Protein AF-A0A840G344-F1 (afdb_monomer_lite)

Sequence (129 aa):
MESEAFTPEQFKNRPAVAQVDVDLRKWLRGISVEKRLAFIRALWPLNYTYSMSLARSSQLPNNHVEALLVEWLHAAQNSAGNGLVALAPLLGEARFWKVVDASDLTEEMRSFFYLYRKSYRRYNSATGA

Structure (mmCIF, N/CA/C/O backbone):
data_AF-A0A840G344-F1
#
_entry.id   AF-A0A840G344-F1
#
loop_
_atom_site.group_PDB
_atom_site.id
_atom_site.type_symbol
_atom_site.label_atom_id
_atom_site.label_alt_id
_atom_site.label_comp_id
_atom_site.label_asym_id
_atom_site.label_entity_id
_atom_site.label_seq_id
_atom_site.pdbx_PDB_ins_code
_atom_site.Cartn_x
_atom_site.Cartn_y
_atom_site.Cartn_z
_atom_site.occupancy
_atom_site.B_iso_or_equiv
_atom_site.auth_seq_id
_atom_site.auth_comp_id
_atom_site.auth_asym_id
_atom_site.auth_atom_id
_atom_site.pdbx_PDB_model_num
ATOM 1 N N . MET A 1 1 ? -27.999 4.170 8.108 1.00 37.12 1 MET A N 1
ATOM 2 C CA . MET A 1 1 ? -26.723 4.842 7.792 1.00 37.12 1 MET A CA 1
ATOM 3 C C . MET A 1 1 ? -25.714 4.389 8.829 1.00 37.12 1 MET A C 1
ATOM 5 O O . MET A 1 1 ? -25.805 4.832 9.963 1.00 37.12 1 MET A O 1
ATOM 9 N N . GLU A 1 2 ? -24.835 3.446 8.496 1.00 44.12 2 GLU A N 1
ATOM 10 C CA . GLU A 1 2 ? -23.678 3.164 9.353 1.00 44.12 2 GLU A CA 1
ATOM 11 C C . GLU A 1 2 ? -22.736 4.363 9.229 1.00 44.12 2 GLU A C 1
ATOM 13 O O . GLU A 1 2 ? -22.229 4.620 8.139 1.00 44.12 2 GLU A O 1
ATOM 18 N N . SER A 1 3 ? -22.548 5.145 10.294 1.00 54.31 3 SER A N 1
ATOM 19 C CA . SER A 1 3 ? -21.482 6.146 10.288 1.00 54.31 3 SER A CA 1
ATOM 20 C C . SER A 1 3 ? -20.150 5.402 10.273 1.00 54.31 3 SER A C 1
ATOM 22 O O . SER A 1 3 ? -19.899 4.580 11.159 1.00 54.31 3 SER A O 1
ATOM 24 N N . GLU A 1 4 ? -19.304 5.657 9.281 1.00 66.62 4 GLU A N 1
ATOM 25 C CA . GLU A 1 4 ? -17.955 5.096 9.264 1.00 66.62 4 GLU A CA 1
ATOM 26 C C . GLU A 1 4 ? -17.194 5.571 10.509 1.00 66.62 4 GLU A C 1
ATOM 28 O O . GLU A 1 4 ? -17.131 6.765 10.795 1.00 66.62 4 GLU A O 1
ATOM 33 N N . ALA A 1 5 ? -16.648 4.627 11.284 1.00 82.06 5 ALA A N 1
ATOM 34 C CA . ALA A 1 5 ? -15.949 4.930 12.536 1.00 82.06 5 ALA A CA 1
ATOM 35 C C . ALA A 1 5 ? -14.662 5.746 12.314 1.00 82.06 5 ALA A C 1
ATOM 37 O O . ALA A 1 5 ? -14.211 6.450 13.215 1.00 82.06 5 ALA A O 1
ATOM 38 N N . PHE A 1 6 ? -14.089 5.655 11.112 1.00 89.81 6 PHE A N 1
ATOM 39 C CA . PHE A 1 6 ? -12.880 6.350 10.695 1.00 89.81 6 PHE A CA 1
ATOM 40 C C . PHE A 1 6 ? -13.038 6.874 9.268 1.00 89.81 6 PHE A C 1
ATOM 42 O O . PHE A 1 6 ? -13.643 6.204 8.435 1.00 89.81 6 PHE A O 1
ATOM 49 N N . THR A 1 7 ? -12.437 8.029 8.976 1.00 91.69 7 THR A N 1
ATOM 50 C CA . THR A 1 7 ? -12.379 8.624 7.626 1.00 91.69 7 THR A CA 1
ATOM 51 C C . THR A 1 7 ? -10.926 8.881 7.212 1.00 91.69 7 THR A C 1
ATOM 53 O O . THR A 1 7 ? -10.107 9.193 8.081 1.00 91.69 7 THR A O 1
ATOM 56 N N . PRO A 1 8 ? -10.555 8.758 5.923 1.00 91.88 8 PRO A N 1
ATOM 57 C CA . PRO A 1 8 ? -9.181 8.989 5.460 1.00 91.88 8 PRO A CA 1
ATOM 58 C C . PRO A 1 8 ? -8.612 10.360 5.862 1.00 91.88 8 PRO A C 1
ATOM 60 O O . PRO A 1 8 ? -7.441 10.475 6.225 1.00 91.88 8 PRO A O 1
ATOM 63 N N . GLU A 1 9 ? -9.447 11.397 5.877 1.00 90.94 9 GLU A N 1
ATOM 64 C CA . GLU A 1 9 ? -9.078 12.781 6.185 1.00 90.94 9 GLU A CA 1
ATOM 65 C C . GLU A 1 9 ? -8.540 12.944 7.613 1.00 90.94 9 GLU A C 1
ATOM 67 O O . GLU A 1 9 ? -7.652 13.771 7.847 1.00 90.94 9 GLU A O 1
ATOM 72 N N . GLN A 1 10 ? -9.012 12.122 8.560 1.00 90.06 10 GLN A N 1
ATOM 73 C CA . GLN A 1 10 ? -8.492 12.083 9.934 1.00 90.06 10 GLN A CA 1
ATOM 74 C C . GLN A 1 10 ? -7.016 11.660 9.984 1.00 90.06 10 GLN A C 1
ATOM 76 O O . GLN A 1 10 ? -6.305 12.017 10.922 1.00 90.06 10 GLN A O 1
ATOM 81 N N . PHE A 1 11 ? -6.544 10.939 8.964 1.00 91.06 11 PHE A N 1
ATOM 82 C CA . PHE A 1 11 ? -5.206 10.355 8.889 1.00 91.06 11 PHE A CA 1
ATOM 83 C C . PHE A 1 11 ? -4.313 11.029 7.839 1.00 91.06 11 PHE A C 1
ATOM 85 O O . PHE A 1 11 ? -3.239 10.508 7.511 1.00 91.06 11 PHE A O 1
ATOM 92 N N . LYS A 1 12 ? -4.698 12.227 7.363 1.00 88.38 12 LYS A N 1
ATOM 93 C CA . LYS A 1 12 ? -3.832 13.085 6.530 1.00 88.38 12 LYS A CA 1
ATOM 94 C C . LYS A 1 12 ? -2.457 13.295 7.172 1.00 88.38 12 LYS A C 1
ATOM 96 O O . LYS A 1 12 ? -1.437 13.279 6.501 1.00 88.38 12 LYS A O 1
ATOM 101 N N . ASN A 1 13 ? -2.441 13.394 8.501 1.00 83.94 13 ASN A N 1
ATOM 102 C CA . ASN A 1 13 ? -1.244 13.304 9.321 1.00 83.94 13 ASN A CA 1
ATOM 103 C C . ASN A 1 13 ? -1.305 12.004 10.115 1.00 83.94 13 ASN A C 1
ATOM 105 O O . ASN A 1 13 ? -2.379 11.580 10.544 1.00 83.94 13 ASN A O 1
ATOM 109 N N . ARG A 1 14 ? -0.149 11.373 10.341 1.00 73.69 14 ARG A N 1
ATOM 110 C CA . ARG A 1 14 ? -0.101 10.174 11.179 1.00 73.69 14 ARG A CA 1
ATOM 111 C C . ARG A 1 14 ? -0.592 10.527 12.594 1.00 73.69 14 ARG A C 1
ATOM 113 O O . ARG A 1 14 ? -0.124 11.529 13.140 1.00 73.69 14 ARG A O 1
ATOM 120 N N . PRO A 1 15 ? -1.486 9.727 13.204 1.00 74.06 15 PRO A N 1
ATOM 121 C CA . PRO A 1 15 ? -1.945 9.985 14.561 1.00 74.06 15 PRO A CA 1
ATOM 122 C C . PRO A 1 15 ? -0.760 10.017 15.525 1.00 74.06 15 PRO A C 1
ATOM 124 O O . PRO A 1 15 ? 0.072 9.109 15.513 1.00 74.06 15 PRO A O 1
ATOM 127 N N . ALA A 1 16 ? -0.700 11.035 16.385 1.00 68.69 16 ALA A N 1
ATOM 128 C CA . ALA A 1 16 ? 0.305 11.110 17.448 1.00 68.69 16 ALA A CA 1
ATOM 129 C C . ALA A 1 16 ? 0.092 10.025 18.522 1.00 68.69 16 ALA A C 1
ATOM 131 O O . ALA A 1 16 ? 1.017 9.656 19.241 1.00 68.69 16 ALA A O 1
ATOM 132 N N . VAL A 1 17 ? -1.132 9.499 18.619 1.00 83.25 17 VAL A N 1
ATOM 133 C CA . VAL A 1 17 ? -1.535 8.505 19.614 1.00 83.25 17 VAL A CA 1
ATOM 134 C C . VAL A 1 17 ? -1.491 7.109 18.995 1.00 83.25 17 VAL A C 1
ATOM 136 O O . VAL A 1 17 ? -2.291 6.785 18.119 1.00 83.25 17 VAL A O 1
ATOM 139 N N . ALA A 1 18 ? -0.587 6.259 19.487 1.00 83.25 18 ALA A N 1
ATOM 140 C CA . ALA A 1 18 ? -0.395 4.896 18.982 1.00 83.25 18 ALA A CA 1
ATOM 141 C C . ALA A 1 18 ? -1.670 4.033 19.047 1.00 83.25 18 ALA A C 1
ATOM 143 O O . ALA A 1 18 ? -1.906 3.221 18.155 1.00 83.25 18 ALA A O 1
ATOM 144 N N . GLN A 1 19 ? -2.520 4.244 20.059 1.00 86.62 19 GLN A N 1
ATOM 145 C CA . GLN A 1 19 ? -3.782 3.513 20.202 1.00 86.62 19 GLN A CA 1
ATOM 146 C C . GLN A 1 19 ? -4.720 3.728 19.004 1.00 86.62 19 GLN A C 1
ATOM 148 O O . GLN A 1 19 ? -5.341 2.780 18.539 1.00 86.62 19 GLN A O 1
ATOM 153 N N . VAL A 1 20 ? -4.746 4.936 18.433 1.00 86.50 20 VAL A N 1
ATOM 154 C CA . VAL A 1 20 ? -5.591 5.252 17.271 1.00 86.50 20 VAL A CA 1
ATOM 155 C C . VAL A 1 20 ? -5.150 4.458 16.032 1.00 86.50 20 VAL A C 1
ATOM 157 O O . VAL A 1 20 ? -5.992 4.002 15.264 1.00 86.50 20 VAL A O 1
ATOM 160 N N . ASP A 1 21 ? -3.843 4.220 15.853 1.00 87.38 21 ASP A N 1
ATOM 161 C CA . ASP A 1 21 ? -3.321 3.356 14.776 1.00 87.38 21 ASP A CA 1
ATOM 162 C C . ASP A 1 21 ? -3.741 1.890 14.981 1.00 87.38 21 ASP A C 1
ATOM 164 O O . ASP A 1 21 ? -4.126 1.202 14.033 1.00 87.38 21 ASP A O 1
ATOM 168 N N . VAL A 1 22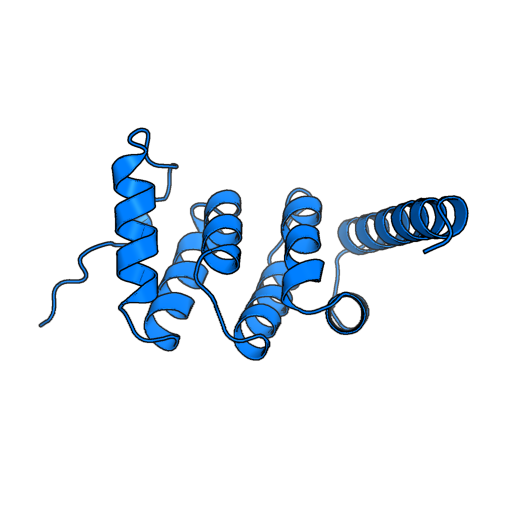 ? -3.711 1.406 16.227 1.00 89.31 22 VAL A N 1
ATOM 169 C CA . VAL A 1 22 ? -4.165 0.049 16.572 1.00 89.31 22 VAL A CA 1
ATOM 170 C C . VAL A 1 22 ? -5.657 -0.116 16.282 1.00 89.31 22 VAL A C 1
ATOM 172 O O . VAL A 1 22 ? -6.050 -1.100 15.644 1.00 89.31 22 VAL A O 1
ATOM 175 N N . ASP A 1 23 ? -6.470 0.852 16.698 1.00 91.44 23 ASP A N 1
ATOM 176 C CA . ASP A 1 23 ? -7.920 0.826 16.524 1.00 91.44 23 ASP A CA 1
ATOM 177 C C . ASP A 1 23 ? -8.305 0.907 15.046 1.00 91.44 23 ASP A C 1
ATOM 179 O O . ASP A 1 23 ? -9.114 0.096 14.589 1.00 91.44 23 ASP A O 1
ATOM 183 N N . LEU A 1 24 ? -7.650 1.778 14.263 1.00 91.75 24 LEU A N 1
ATOM 184 C CA . LEU A 1 24 ? -7.853 1.848 12.814 1.00 91.75 24 LEU A CA 1
ATOM 185 C C . LEU A 1 24 ? -7.544 0.502 12.150 1.00 91.75 24 LEU A C 1
ATOM 187 O O . LEU A 1 24 ? -8.354 -0.020 11.386 1.00 91.75 24 LEU A O 1
ATOM 191 N N . ARG A 1 25 ? -6.390 -0.106 12.448 1.00 91.00 25 ARG A N 1
ATOM 192 C CA . ARG A 1 25 ? -6.011 -1.400 11.854 1.00 91.00 25 ARG A CA 1
ATOM 193 C C . ARG A 1 25 ? -6.942 -2.530 12.276 1.00 91.00 25 ARG A C 1
ATOM 195 O O . ARG A 1 25 ? -7.124 -3.487 11.521 1.00 91.00 25 ARG A O 1
ATOM 202 N N . LYS A 1 26 ? -7.482 -2.487 13.496 1.00 91.25 26 LYS A N 1
ATOM 203 C CA . LYS A 1 26 ? -8.480 -3.455 13.969 1.00 91.25 26 LYS A CA 1
ATOM 204 C C . LYS A 1 26 ? -9.799 -3.268 13.223 1.00 91.25 26 LYS A C 1
ATOM 206 O O . LYS A 1 26 ? -10.344 -4.248 12.723 1.00 91.25 26 LYS A O 1
ATOM 211 N N . TRP A 1 27 ? -10.259 -2.028 13.086 1.00 92.69 27 TRP A N 1
ATOM 212 C CA . TRP A 1 27 ? -11.466 -1.692 12.339 1.00 92.69 27 TRP A CA 1
ATOM 213 C C . TRP A 1 27 ? -11.355 -2.076 10.860 1.00 92.69 27 TRP A C 1
ATOM 215 O O . TRP A 1 27 ? -12.216 -2.795 10.361 1.00 92.69 27 TRP A O 1
ATOM 225 N N . LEU A 1 28 ? -10.250 -1.732 10.185 1.00 92.44 28 LEU A N 1
ATOM 226 C CA . LEU A 1 28 ? -10.001 -2.119 8.790 1.00 92.44 28 LEU A CA 1
ATOM 227 C C . LEU A 1 28 ? -10.075 -3.637 8.593 1.00 92.44 28 LEU A C 1
ATOM 229 O O . LEU A 1 28 ? -10.574 -4.099 7.569 1.00 92.44 28 LEU A O 1
ATOM 233 N N . ARG A 1 29 ? -9.597 -4.425 9.565 1.00 89.56 29 ARG A N 1
ATOM 234 C CA . ARG A 1 29 ? -9.685 -5.893 9.530 1.00 89.56 29 ARG A CA 1
ATOM 235 C C . ARG A 1 29 ? -11.110 -6.423 9.725 1.00 89.56 29 ARG A C 1
ATOM 237 O O . ARG A 1 29 ? -11.402 -7.500 9.220 1.00 89.56 29 ARG A O 1
ATOM 244 N N . GLY A 1 30 ? -11.970 -5.673 10.412 1.00 90.06 30 GLY A N 1
ATOM 245 C CA . GLY A 1 30 ? -13.369 -6.027 10.671 1.00 90.06 30 GLY A CA 1
ATOM 246 C C . GLY A 1 30 ? -14.363 -5.622 9.577 1.00 90.06 30 GLY A C 1
ATOM 247 O O . GLY A 1 30 ? -15.493 -6.098 9.600 1.00 90.06 30 GLY A O 1
ATOM 248 N N . ILE A 1 31 ? -13.969 -4.769 8.626 1.00 91.94 31 ILE A N 1
ATOM 249 C CA . ILE A 1 31 ? -14.808 -4.374 7.480 1.00 91.94 31 ILE A CA 1
ATOM 250 C C . ILE A 1 31 ? -14.491 -5.197 6.223 1.00 91.94 31 ILE A C 1
ATOM 252 O O . ILE A 1 31 ? -13.459 -5.873 6.148 1.00 91.94 31 ILE A O 1
ATOM 256 N N . SER A 1 32 ? -15.372 -5.107 5.217 1.00 92.31 32 SER A N 1
ATOM 257 C CA . SER A 1 32 ? -15.192 -5.791 3.931 1.00 92.31 32 SER A CA 1
ATOM 258 C C . SER A 1 32 ? -13.909 -5.350 3.216 1.00 92.31 32 SER A C 1
ATOM 260 O O . SER A 1 32 ? -13.394 -4.245 3.428 1.00 92.31 32 SER A O 1
ATOM 262 N N . VAL A 1 33 ? -13.389 -6.221 2.349 1.00 91.56 33 VAL A N 1
ATOM 263 C CA . VAL A 1 33 ? -12.159 -5.955 1.588 1.00 91.56 33 VAL A CA 1
ATOM 264 C C . VAL A 1 33 ? -12.330 -4.731 0.684 1.00 91.56 33 VAL A C 1
ATOM 266 O O . VAL A 1 33 ? -11.410 -3.927 0.569 1.00 91.56 33 VAL A O 1
ATOM 269 N N . GLU A 1 34 ? -13.514 -4.541 0.109 1.00 91.75 34 GLU A N 1
ATOM 270 C CA . GLU A 1 34 ? -13.859 -3.421 -0.766 1.00 91.75 34 GLU A CA 1
ATOM 271 C C . GLU A 1 34 ? -13.826 -2.096 -0.004 1.00 91.75 34 GLU A C 1
ATOM 273 O O . GLU A 1 34 ? -13.195 -1.144 -0.462 1.00 91.75 34 GLU A O 1
ATOM 278 N N . LYS A 1 35 ? -14.436 -2.041 1.191 1.00 92.69 35 LYS A N 1
ATOM 279 C CA . LYS A 1 35 ? -14.406 -0.840 2.042 1.00 92.69 35 LYS A CA 1
ATOM 280 C C . LYS A 1 35 ? -12.981 -0.523 2.500 1.00 92.69 35 LYS A C 1
ATOM 282 O O . LYS A 1 35 ? -12.547 0.625 2.450 1.00 92.69 35 LYS A O 1
ATOM 287 N N . ARG A 1 36 ? -12.217 -1.548 2.886 1.00 93.12 36 ARG A N 1
ATOM 288 C CA . ARG A 1 36 ? -10.798 -1.419 3.253 1.00 93.12 36 ARG A CA 1
ATOM 289 C C . ARG A 1 36 ? -9.961 -0.872 2.095 1.00 93.12 36 ARG A C 1
ATOM 291 O O . ARG A 1 36 ? -9.146 0.023 2.303 1.00 93.12 36 ARG A O 1
ATOM 298 N N . LEU A 1 37 ? -10.162 -1.397 0.886 1.00 92.94 37 LEU A N 1
ATOM 299 C CA . LEU A 1 37 ? -9.466 -0.942 -0.314 1.00 92.94 37 LEU A CA 1
ATOM 300 C C . LEU A 1 37 ? -9.833 0.508 -0.652 1.00 92.94 37 LEU A C 1
ATOM 302 O O . LEU A 1 37 ? -8.940 1.309 -0.921 1.00 92.94 37 LEU A O 1
ATOM 306 N N . ALA A 1 38 ? -11.121 0.859 -0.592 1.00 93.31 38 ALA A N 1
ATOM 307 C CA . ALA A 1 38 ? -11.592 2.222 -0.824 1.00 93.31 38 ALA A CA 1
ATOM 308 C C . ALA A 1 38 ? -10.952 3.218 0.156 1.00 93.31 38 ALA A C 1
ATOM 310 O O . ALA A 1 38 ? -10.443 4.253 -0.274 1.00 93.31 38 ALA A O 1
ATOM 311 N N . PHE A 1 39 ? -10.881 2.866 1.444 1.00 94.50 39 PHE A N 1
ATOM 312 C CA . PHE A 1 39 ? -10.223 3.683 2.463 1.00 94.50 39 PHE A CA 1
ATOM 313 C C . PHE A 1 39 ? -8.741 3.925 2.139 1.00 94.50 39 PHE A C 1
ATOM 315 O O . PHE A 1 39 ? -8.265 5.058 2.170 1.00 94.50 39 PHE A O 1
ATOM 322 N N . ILE A 1 40 ? -8.003 2.864 1.795 1.00 93.56 40 ILE A N 1
ATOM 323 C CA . ILE A 1 40 ? -6.567 2.943 1.485 1.00 93.56 40 ILE A CA 1
ATOM 324 C C . ILE A 1 40 ? -6.309 3.771 0.219 1.00 93.56 40 ILE A C 1
ATOM 326 O O . ILE A 1 40 ? -5.370 4.566 0.194 1.00 93.56 40 ILE A O 1
ATOM 330 N N . ARG A 1 41 ? -7.146 3.625 -0.816 1.00 93.25 41 ARG A N 1
ATOM 331 C CA . ARG A 1 41 ? -7.062 4.436 -2.043 1.00 93.25 41 ARG A CA 1
ATOM 332 C C . ARG A 1 41 ? -7.300 5.914 -1.765 1.00 93.25 41 ARG A C 1
ATOM 334 O O . ARG A 1 41 ? -6.526 6.746 -2.223 1.00 93.25 41 ARG A O 1
ATOM 341 N N . ALA A 1 42 ? -8.339 6.230 -0.997 1.00 93.00 42 ALA A N 1
ATOM 342 C CA . ALA A 1 42 ? -8.666 7.606 -0.638 1.00 93.00 42 ALA A CA 1
ATOM 343 C C . ALA A 1 42 ? -7.575 8.258 0.228 1.00 93.00 42 ALA A C 1
ATOM 345 O O . ALA A 1 42 ? -7.317 9.453 0.107 1.00 93.00 42 ALA A O 1
ATOM 346 N N . LEU A 1 43 ? -6.886 7.472 1.062 1.00 92.44 43 LEU A N 1
ATOM 347 C CA . LEU A 1 43 ? -5.795 7.969 1.896 1.00 92.44 43 LEU A CA 1
ATOM 348 C C . LEU A 1 43 ? -4.503 8.240 1.112 1.00 92.44 43 LEU A C 1
ATOM 350 O O . LEU A 1 43 ? -3.730 9.105 1.519 1.00 92.44 43 LEU A O 1
ATOM 354 N N . TRP A 1 44 ? -4.257 7.542 -0.000 1.00 90.44 44 TRP A N 1
ATOM 355 C CA . TRP A 1 44 ? -3.015 7.659 -0.774 1.00 90.44 44 TRP A CA 1
ATOM 356 C C . TRP A 1 44 ? -2.605 9.104 -1.107 1.00 90.44 44 TRP A C 1
ATOM 358 O O . TRP A 1 44 ? -1.487 9.482 -0.742 1.00 90.44 44 TRP A O 1
ATOM 368 N N . PRO A 1 45 ? -3.465 9.942 -1.723 1.00 88.69 45 PRO A N 1
ATOM 369 C CA . PRO A 1 45 ? -3.102 11.324 -2.042 1.00 88.69 45 PRO A CA 1
ATOM 370 C C . PRO A 1 45 ? -2.927 12.214 -0.802 1.00 88.69 45 PRO A C 1
ATOM 372 O O . PRO A 1 45 ? -2.272 13.249 -0.888 1.00 88.69 45 PRO A O 1
ATOM 375 N N . LEU A 1 46 ? -3.493 11.831 0.347 1.00 89.88 46 LEU A N 1
ATOM 376 C CA . LEU A 1 46 ? -3.395 12.589 1.597 1.00 89.88 46 LEU A CA 1
ATOM 377 C C . LEU A 1 46 ? -2.137 12.220 2.392 1.00 89.88 46 LEU A C 1
ATOM 379 O O . LEU A 1 46 ? -1.520 13.077 3.018 1.00 89.88 46 LEU A O 1
ATOM 383 N N . ASN A 1 47 ? -1.781 10.933 2.400 1.00 89.94 47 ASN A N 1
ATOM 384 C CA . ASN A 1 47 ? -0.689 10.374 3.185 1.00 89.94 47 ASN A CA 1
ATOM 385 C C . ASN A 1 47 ? -0.221 9.035 2.589 1.00 89.94 47 ASN A C 1
ATOM 387 O O . ASN A 1 47 ? -0.585 7.948 3.060 1.00 89.94 47 ASN A O 1
ATOM 391 N N . TYR A 1 48 ? 0.607 9.105 1.546 1.00 86.44 48 TYR A N 1
ATOM 392 C CA . TYR A 1 48 ? 1.088 7.920 0.828 1.00 86.44 48 TYR A CA 1
ATOM 393 C C . TYR A 1 48 ? 1.860 6.954 1.747 1.00 86.44 48 TYR A C 1
ATOM 395 O O . TYR A 1 48 ? 1.625 5.745 1.723 1.00 86.44 48 TYR A O 1
ATOM 403 N N . THR A 1 49 ? 2.718 7.474 2.635 1.00 86.31 49 THR A N 1
ATOM 404 C CA . THR A 1 49 ? 3.499 6.673 3.593 1.00 86.31 49 THR A CA 1
ATOM 405 C C . THR A 1 49 ? 2.601 5.823 4.480 1.00 86.31 49 THR A C 1
ATOM 407 O O . THR A 1 49 ? 2.845 4.626 4.670 1.00 86.31 49 THR A O 1
ATOM 410 N N . TYR A 1 50 ? 1.544 6.425 5.023 1.00 89.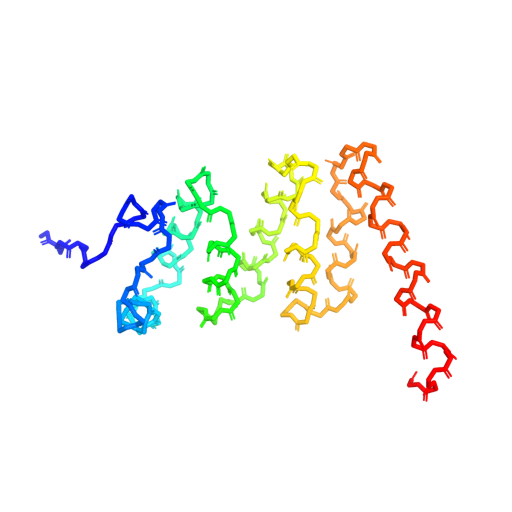00 50 TYR A N 1
ATOM 411 C CA . TYR A 1 50 ? 0.637 5.704 5.902 1.00 89.00 50 TYR A CA 1
ATOM 412 C C . TYR A 1 50 ? -0.278 4.753 5.128 1.00 89.00 50 TYR A C 1
ATOM 414 O O . TYR A 1 50 ? -0.495 3.629 5.577 1.00 89.00 50 TYR A O 1
ATOM 422 N N . SER A 1 51 ? -0.699 5.126 3.919 1.00 90.38 51 SER A N 1
ATOM 423 C CA . SER A 1 51 ? -1.460 4.252 3.014 1.00 90.38 51 SER A CA 1
ATOM 424 C C . SER A 1 51 ? -0.721 2.952 2.708 1.00 90.38 51 SER A C 1
ATOM 426 O O . SER A 1 51 ? -1.306 1.873 2.809 1.00 90.38 51 SER A O 1
ATOM 428 N N . MET A 1 52 ? 0.588 3.026 2.443 1.00 88.31 52 MET A N 1
ATOM 429 C CA . MET A 1 52 ? 1.418 1.829 2.271 1.00 88.31 52 MET A CA 1
ATOM 430 C C . MET A 1 52 ? 1.446 0.990 3.546 1.00 88.31 52 MET A C 1
ATOM 432 O O . MET A 1 52 ? 1.197 -0.210 3.494 1.00 88.31 52 MET A O 1
ATOM 436 N N . SER A 1 53 ? 1.683 1.606 4.709 1.00 88.75 53 SER A N 1
ATOM 437 C CA . SER A 1 53 ? 1.663 0.896 5.998 1.00 88.75 53 SER A CA 1
ATOM 438 C C . SER A 1 53 ? 0.335 0.168 6.245 1.00 88.75 53 SER A C 1
ATOM 440 O O . SER A 1 53 ? 0.328 -0.970 6.731 1.00 88.75 53 SER A O 1
ATOM 442 N N . LEU A 1 54 ? -0.790 0.798 5.898 1.00 90.44 54 LEU A N 1
ATOM 443 C CA . LEU A 1 54 ? -2.109 0.190 6.019 1.00 90.44 54 LEU A CA 1
ATOM 444 C C . LEU A 1 54 ? -2.266 -0.975 5.049 1.00 90.44 54 LEU A C 1
ATOM 446 O O . LEU A 1 54 ? -2.549 -2.065 5.528 1.00 90.44 54 LEU A O 1
ATOM 450 N N . ALA A 1 55 ? -1.956 -0.815 3.759 1.00 89.25 55 ALA A N 1
ATOM 451 C CA . ALA A 1 55 ? -2.032 -1.909 2.785 1.00 89.25 55 ALA A CA 1
ATOM 452 C C . ALA A 1 55 ? -1.246 -3.156 3.216 1.00 89.25 55 ALA A C 1
ATOM 454 O O . ALA A 1 55 ? -1.731 -4.277 3.054 1.00 89.25 55 ALA A O 1
ATOM 455 N N . ARG A 1 56 ? -0.074 -2.974 3.844 1.00 86.44 56 ARG A N 1
ATOM 456 C CA . ARG A 1 56 ? 0.703 -4.102 4.381 1.00 86.44 56 ARG A CA 1
ATOM 457 C C . ARG A 1 56 ? 0.069 -4.764 5.604 1.00 86.44 56 ARG A C 1
ATOM 459 O O . ARG A 1 56 ? 0.202 -5.968 5.787 1.00 86.44 56 ARG A O 1
ATOM 466 N N . SER A 1 57 ? -0.560 -3.986 6.482 1.00 86.62 57 SER A N 1
ATOM 467 C CA . SER A 1 57 ? -1.089 -4.483 7.763 1.00 86.62 57 SER A CA 1
ATOM 468 C C . SER A 1 57 ? -2.548 -4.926 7.695 1.00 86.62 57 SER A C 1
ATOM 470 O O . SER A 1 57 ? -3.023 -5.643 8.575 1.00 86.62 57 SER A O 1
ATOM 472 N N . SER A 1 58 ? -3.256 -4.537 6.642 1.00 79.94 58 SER A N 1
ATOM 473 C CA . SER A 1 58 ? -4.676 -4.779 6.479 1.00 79.94 58 SER A CA 1
ATOM 474 C C . SER A 1 58 ? -4.984 -6.087 5.753 1.00 79.94 58 SER A C 1
ATOM 476 O O . SER A 1 58 ? -6.102 -6.228 5.294 1.00 79.94 58 SER A O 1
ATOM 478 N N . GLN A 1 59 ? -4.044 -7.031 5.616 1.00 83.38 59 GLN A N 1
ATOM 479 C CA . GLN A 1 59 ? -4.287 -8.382 5.065 1.00 83.38 59 GLN A CA 1
ATOM 480 C C . GLN A 1 59 ? -5.124 -8.376 3.770 1.00 83.38 59 GLN A C 1
ATOM 482 O O . GLN A 1 59 ? -6.135 -9.071 3.658 1.00 83.38 59 GLN A O 1
ATOM 487 N N . LEU A 1 60 ? -4.768 -7.507 2.821 1.00 87.00 60 LEU A N 1
ATOM 488 C CA . LEU A 1 60 ? -5.455 -7.458 1.535 1.00 87.00 60 LEU A CA 1
ATOM 489 C C . LEU A 1 60 ? -5.124 -8.714 0.713 1.00 87.00 60 LEU A C 1
ATOM 491 O O . LEU A 1 60 ? -3.970 -9.145 0.718 1.00 87.00 60 LEU A O 1
ATOM 495 N N . PRO A 1 61 ? -6.091 -9.280 -0.030 1.00 89.50 61 PRO A N 1
ATOM 496 C CA . PRO A 1 61 ? -5.803 -10.320 -1.009 1.00 89.50 61 PRO A CA 1
ATOM 497 C C . PRO A 1 61 ? -4.813 -9.827 -2.076 1.00 89.50 61 PRO A C 1
ATOM 499 O O . PRO A 1 61 ? -4.851 -8.660 -2.473 1.00 89.50 61 PRO A O 1
ATOM 502 N N . ASN A 1 62 ? -3.963 -10.718 -2.594 1.00 89.12 62 ASN A N 1
ATOM 503 C CA . ASN A 1 62 ? -2.875 -10.333 -3.505 1.00 89.12 62 ASN A CA 1
ATOM 504 C C . ASN A 1 62 ? -3.355 -9.589 -4.758 1.00 89.12 62 ASN A C 1
ATOM 506 O O . ASN A 1 62 ? -2.681 -8.668 -5.198 1.00 89.12 62 ASN A O 1
ATOM 510 N N . ASN A 1 63 ? -4.522 -9.930 -5.312 1.00 90.12 63 ASN A N 1
ATOM 511 C CA . ASN A 1 63 ? -5.087 -9.213 -6.461 1.00 90.12 63 ASN A CA 1
ATOM 512 C C . ASN A 1 63 ? -5.434 -7.746 -6.138 1.00 90.12 63 ASN A C 1
ATOM 514 O O . ASN A 1 63 ? -5.320 -6.888 -7.006 1.00 90.12 63 ASN A O 1
ATOM 518 N N . HIS A 1 64 ? -5.815 -7.441 -4.894 1.00 91.19 64 HIS A N 1
ATOM 519 C CA . HIS A 1 64 ? -6.099 -6.071 -4.457 1.00 91.19 64 HIS A CA 1
ATOM 520 C C . HIS A 1 64 ? -4.804 -5.291 -4.208 1.00 91.19 64 HIS A C 1
ATOM 522 O O . HIS A 1 64 ? -4.714 -4.122 -4.569 1.00 91.19 64 HIS A O 1
ATOM 528 N N . VAL A 1 65 ? -3.783 -5.941 -3.636 1.00 91.12 65 VAL A N 1
ATOM 529 C CA . VAL A 1 65 ? -2.445 -5.340 -3.483 1.00 91.12 65 VAL A CA 1
ATOM 530 C C . VAL A 1 65 ? -1.814 -5.064 -4.851 1.00 91.12 65 VAL A C 1
ATOM 532 O O . VAL A 1 65 ? -1.172 -4.037 -5.035 1.00 91.12 65 VAL A O 1
ATOM 535 N N . GLU A 1 66 ? -2.028 -5.949 -5.823 1.00 92.19 66 GLU A N 1
ATOM 536 C CA . GLU A 1 66 ? -1.559 -5.792 -7.200 1.00 92.19 66 GLU A CA 1
ATOM 537 C C . GLU A 1 66 ? -2.239 -4.607 -7.893 1.00 92.19 66 GLU A C 1
ATOM 539 O O . GLU A 1 66 ? -1.553 -3.768 -8.470 1.00 92.19 66 GLU A O 1
ATOM 544 N N . ALA A 1 67 ? -3.564 -4.478 -7.759 1.00 91.31 67 ALA A N 1
ATOM 545 C CA . ALA A 1 67 ? -4.299 -3.325 -8.277 1.00 91.31 67 ALA A CA 1
ATOM 546 C C . ALA A 1 67 ? -3.810 -1.999 -7.664 1.00 91.31 67 ALA A C 1
ATOM 548 O O . ALA A 1 67 ? -3.577 -1.036 -8.392 1.00 91.31 67 ALA A O 1
ATOM 549 N N . LEU A 1 68 ? -3.582 -1.966 -6.344 1.00 91.81 68 LEU A N 1
ATOM 550 C CA . LEU A 1 68 ? -2.991 -0.804 -5.671 1.00 91.81 68 LEU A CA 1
ATOM 551 C C . LEU A 1 68 ? -1.589 -0.489 -6.192 1.00 91.81 68 LEU A C 1
ATOM 553 O O . LEU A 1 68 ? -1.271 0.673 -6.415 1.00 91.81 68 LEU A O 1
ATOM 557 N N . LEU A 1 69 ? -0.751 -1.508 -6.402 1.00 91.62 69 LEU A N 1
ATOM 558 C CA . LEU A 1 69 ? 0.597 -1.316 -6.928 1.00 91.62 69 LEU A CA 1
ATOM 559 C C . LEU A 1 69 ? 0.561 -0.664 -8.316 1.00 91.62 69 LEU A C 1
ATOM 561 O O . LEU A 1 69 ? 1.306 0.284 -8.534 1.00 91.62 69 LEU A O 1
ATOM 565 N N . VAL A 1 70 ? -0.308 -1.121 -9.222 1.00 90.69 70 VAL A N 1
ATOM 566 C CA . VAL A 1 70 ? -0.465 -0.513 -10.557 1.00 90.69 70 VAL A CA 1
ATOM 567 C C . VAL A 1 70 ? -0.868 0.960 -10.446 1.00 90.69 70 VAL A C 1
ATOM 569 O O . VAL A 1 70 ? -0.227 1.822 -11.045 1.00 90.69 70 VAL A O 1
ATOM 572 N N . GLU A 1 71 ? -1.889 1.263 -9.641 1.00 89.12 71 GLU A N 1
ATOM 573 C CA . GLU A 1 71 ? -2.360 2.638 -9.422 1.00 89.12 71 GLU A CA 1
ATOM 574 C C . GLU A 1 71 ? -1.258 3.534 -8.849 1.00 89.12 71 GLU A C 1
ATOM 576 O O . GLU A 1 71 ? -1.050 4.660 -9.304 1.00 89.12 71 GLU A O 1
ATOM 581 N N . TRP A 1 72 ? -0.519 3.033 -7.861 1.00 89.88 72 TRP A N 1
ATOM 582 C CA . TRP A 1 72 ? 0.525 3.800 -7.196 1.00 89.88 72 TRP A CA 1
ATOM 583 C C . TRP A 1 72 ? 1.778 3.961 -8.045 1.00 89.88 72 TRP A C 1
ATOM 585 O O . TRP A 1 72 ? 2.406 5.009 -7.959 1.00 89.88 72 TRP A O 1
ATOM 595 N N . LEU A 1 73 ? 2.136 2.985 -8.883 1.00 88.75 73 LEU A N 1
ATOM 596 C CA . LEU A 1 73 ? 3.232 3.128 -9.845 1.00 88.75 73 LEU A CA 1
ATOM 597 C C . LEU A 1 73 ? 2.938 4.235 -10.860 1.00 88.75 73 LEU A C 1
ATOM 599 O O . LEU A 1 73 ? 3.836 5.008 -11.176 1.00 88.75 73 LEU A O 1
ATOM 603 N N . HIS A 1 74 ? 1.684 4.350 -11.303 1.00 83.62 74 HIS A N 1
ATOM 604 C CA . HIS A 1 74 ? 1.253 5.410 -12.213 1.00 83.62 74 HIS A CA 1
ATOM 605 C C . HIS A 1 74 ? 1.176 6.787 -11.526 1.00 83.62 74 HIS A C 1
ATOM 607 O O . HIS A 1 74 ? 1.460 7.814 -12.135 1.00 83.62 74 HIS A O 1
ATOM 613 N N . ALA A 1 75 ? 0.771 6.831 -10.253 1.00 79.38 75 ALA A N 1
ATOM 614 C CA . ALA A 1 75 ? 0.584 8.083 -9.513 1.00 79.38 75 ALA A CA 1
ATOM 615 C C . ALA A 1 75 ? 1.842 8.586 -8.774 1.00 79.38 75 ALA A C 1
ATOM 617 O O . ALA A 1 75 ? 1.868 9.728 -8.311 1.00 79.38 75 ALA A O 1
ATOM 618 N N . ALA A 1 76 ? 2.863 7.746 -8.591 1.00 71.00 76 ALA A N 1
ATOM 619 C CA . ALA A 1 76 ? 4.038 8.076 -7.793 1.00 71.00 76 ALA A CA 1
ATOM 620 C C . ALA A 1 76 ? 4.947 9.101 -8.488 1.00 71.00 76 ALA A C 1
ATOM 622 O O . ALA A 1 76 ? 5.501 8.837 -9.549 1.00 71.00 76 ALA A O 1
ATOM 623 N N . GLN A 1 77 ? 5.213 10.226 -7.817 1.00 64.75 77 GLN A N 1
ATOM 624 C CA . GLN A 1 77 ? 6.351 11.094 -8.136 1.00 64.75 77 GLN A CA 1
ATOM 625 C C . GLN A 1 77 ? 7.524 10.791 -7.194 1.00 64.75 77 GLN A C 1
ATOM 627 O O . GLN A 1 77 ? 7.336 10.821 -5.978 1.00 64.75 77 GLN A O 1
ATOM 632 N N . ASN A 1 78 ? 8.705 10.520 -7.771 1.00 59.03 78 ASN A N 1
ATOM 633 C CA . ASN A 1 78 ? 10.105 10.524 -7.282 1.00 59.03 78 ASN A CA 1
ATOM 634 C C . ASN A 1 78 ? 10.490 10.020 -5.862 1.00 59.03 78 ASN A C 1
ATOM 636 O O . ASN A 1 78 ? 11.641 9.645 -5.664 1.00 59.03 78 ASN A O 1
ATOM 640 N N . SER A 1 79 ? 9.597 9.951 -4.872 1.00 61.03 79 SER A N 1
ATOM 641 C CA . SER A 1 79 ? 9.890 9.594 -3.470 1.00 61.03 79 SER A CA 1
ATOM 642 C C . SER A 1 79 ? 9.207 8.310 -2.976 1.00 61.03 79 SER A C 1
ATOM 644 O O . SER A 1 79 ? 9.573 7.787 -1.923 1.00 61.03 79 SER A O 1
ATOM 646 N N . ALA A 1 80 ? 8.263 7.742 -3.735 1.00 68.56 80 ALA A N 1
ATOM 647 C CA . ALA A 1 80 ? 7.502 6.566 -3.296 1.00 68.56 80 ALA A CA 1
ATOM 648 C C . ALA A 1 80 ? 8.189 5.213 -3.577 1.00 68.56 80 ALA A C 1
ATOM 650 O O . ALA A 1 80 ? 7.755 4.195 -3.038 1.00 68.56 80 ALA A O 1
ATOM 651 N N . GLY A 1 81 ? 9.270 5.178 -4.370 1.00 75.50 81 GLY A N 1
ATOM 652 C CA . GLY A 1 81 ? 9.912 3.935 -4.828 1.00 75.50 81 GLY A CA 1
ATOM 653 C C . GLY A 1 81 ? 10.265 2.959 -3.697 1.00 75.50 81 GLY A C 1
ATOM 654 O O . GLY A 1 81 ? 9.896 1.788 -3.752 1.00 75.50 81 GLY A O 1
ATOM 655 N N . ASN A 1 82 ? 10.880 3.447 -2.613 1.00 77.06 82 ASN A N 1
ATOM 656 C CA . ASN A 1 82 ? 11.211 2.621 -1.442 1.00 77.06 82 ASN A CA 1
ATOM 657 C C . ASN A 1 82 ? 9.973 2.019 -0.766 1.00 77.06 82 ASN A C 1
ATOM 659 O O . ASN A 1 82 ? 10.000 0.883 -0.292 1.00 77.06 82 ASN A O 1
ATOM 663 N N . GLY A 1 83 ? 8.882 2.780 -0.712 1.00 80.94 83 GLY A N 1
ATOM 664 C CA . GLY A 1 83 ? 7.639 2.319 -0.116 1.00 80.94 83 GLY A CA 1
ATOM 665 C C . GLY A 1 83 ? 6.935 1.264 -0.971 1.00 80.94 83 GLY A C 1
ATOM 666 O O . GLY A 1 83 ? 6.426 0.283 -0.429 1.00 80.94 83 GLY A O 1
ATOM 667 N N . LEU A 1 84 ? 6.984 1.407 -2.298 1.00 86.88 84 LEU A N 1
ATOM 668 C CA . LEU A 1 84 ? 6.413 0.435 -3.232 1.00 86.88 84 LEU A CA 1
ATOM 669 C C . LEU A 1 84 ? 7.166 -0.892 -3.211 1.00 86.88 84 LEU A C 1
ATOM 671 O O . LEU A 1 84 ? 6.540 -1.948 -3.197 1.00 86.88 84 LEU A O 1
ATOM 675 N N . VAL A 1 85 ? 8.497 -0.862 -3.114 1.00 88.19 85 VAL A N 1
ATOM 676 C CA . VAL A 1 85 ? 9.298 -2.087 -2.974 1.00 88.19 85 VAL A CA 1
ATOM 677 C C . VAL A 1 85 ? 8.919 -2.890 -1.724 1.00 88.19 85 VAL A C 1
ATOM 679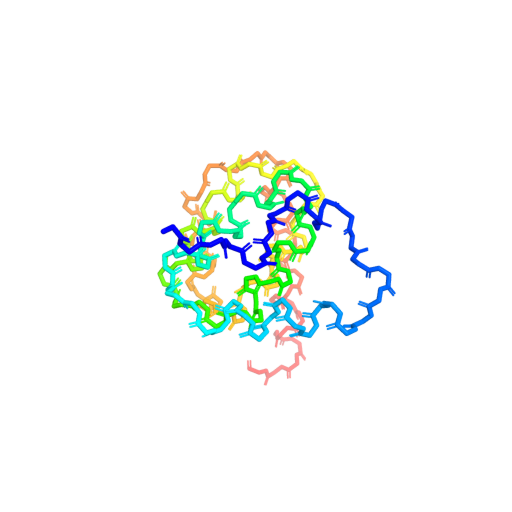 O O . VAL A 1 85 ? 8.965 -4.120 -1.742 1.00 88.19 85 VAL A O 1
ATOM 682 N N . ALA A 1 86 ? 8.457 -2.236 -0.654 1.00 85.25 86 ALA A N 1
ATOM 683 C CA . ALA A 1 86 ? 8.000 -2.929 0.551 1.00 85.25 86 ALA A CA 1
ATOM 684 C C . ALA A 1 86 ? 6.729 -3.782 0.339 1.00 85.25 86 ALA A C 1
ATOM 686 O O . ALA A 1 86 ? 6.335 -4.511 1.252 1.00 85.25 86 ALA A O 1
ATOM 687 N N . LEU A 1 87 ? 6.089 -3.710 -0.835 1.00 87.19 87 LEU A N 1
ATOM 688 C CA . LEU A 1 87 ? 4.987 -4.589 -1.235 1.00 87.19 87 LEU A CA 1
ATOM 689 C C . LEU A 1 87 ? 5.468 -5.900 -1.873 1.00 87.19 87 LEU A C 1
ATOM 691 O O . LEU A 1 87 ? 4.684 -6.846 -1.957 1.00 87.19 87 LEU A O 1
ATOM 695 N N . ALA A 1 88 ? 6.736 -5.996 -2.288 1.00 89.00 88 ALA A N 1
ATOM 696 C CA . ALA A 1 88 ? 7.271 -7.197 -2.927 1.00 89.00 88 ALA A CA 1
ATOM 697 C C . ALA A 1 88 ? 7.102 -8.473 -2.074 1.00 89.00 88 ALA A C 1
ATOM 699 O O . ALA A 1 88 ? 6.648 -9.477 -2.625 1.00 89.00 88 ALA A O 1
ATOM 700 N N . PRO A 1 89 ? 7.331 -8.460 -0.742 1.00 85.06 89 PRO A N 1
ATOM 701 C CA . PRO A 1 89 ? 7.087 -9.636 0.098 1.00 85.06 89 PRO A CA 1
ATOM 702 C C . PRO A 1 89 ? 5.609 -10.038 0.201 1.00 85.06 89 PRO A C 1
ATOM 704 O O . PRO A 1 89 ? 5.314 -11.196 0.471 1.00 85.06 89 PRO A O 1
ATOM 707 N N . LEU A 1 90 ? 4.674 -9.102 -0.005 1.00 85.44 90 LEU A N 1
ATOM 708 C CA . LEU A 1 90 ? 3.232 -9.373 0.074 1.00 85.44 90 LEU A CA 1
ATOM 709 C C . LEU A 1 90 ? 2.704 -10.022 -1.205 1.00 85.44 90 LEU A C 1
ATOM 711 O O . LEU A 1 90 ? 1.867 -10.916 -1.154 1.00 85.44 90 LEU A O 1
ATOM 715 N N . LEU A 1 91 ? 3.201 -9.572 -2.357 1.00 87.44 91 LEU A N 1
ATOM 716 C CA . LEU A 1 91 ? 2.813 -10.099 -3.667 1.00 87.44 91 LEU A CA 1
ATOM 717 C C . LEU A 1 91 ? 3.620 -11.335 -4.082 1.00 87.44 91 LEU A C 1
ATOM 719 O O . LEU A 1 91 ? 3.179 -12.091 -4.950 1.00 87.44 91 LEU A O 1
ATOM 723 N N . GLY A 1 92 ? 4.793 -11.522 -3.477 1.00 89.44 92 GLY A N 1
ATOM 724 C CA . GLY A 1 92 ? 5.859 -12.369 -3.993 1.00 89.44 92 GLY A CA 1
ATOM 725 C C . GLY A 1 92 ? 6.685 -11.622 -5.043 1.00 89.44 92 GLY A C 1
ATOM 726 O O . GLY A 1 92 ? 6.145 -10.947 -5.923 1.00 89.44 92 GLY A O 1
ATOM 727 N N . GLU A 1 93 ? 8.011 -11.764 -4.983 1.00 89.69 93 GLU A N 1
ATOM 728 C CA . GLU A 1 93 ? 8.930 -10.970 -5.810 1.00 89.69 93 GLU A CA 1
ATOM 729 C C . GLU A 1 93 ? 8.697 -11.127 -7.309 1.00 89.69 93 GLU A C 1
ATOM 731 O O . GLU A 1 93 ? 8.683 -10.138 -8.038 1.00 89.69 93 GLU A O 1
ATOM 736 N N . ALA A 1 94 ? 8.487 -12.358 -7.782 1.00 90.25 94 ALA A N 1
ATOM 737 C CA . ALA A 1 94 ? 8.268 -12.617 -9.202 1.00 90.25 94 ALA A CA 1
ATOM 738 C C . ALA A 1 94 ? 7.041 -11.860 -9.733 1.00 90.25 94 ALA A C 1
ATOM 740 O O . ALA A 1 94 ? 7.090 -11.266 -10.810 1.00 90.25 94 ALA A O 1
ATOM 741 N N . ARG A 1 95 ? 5.953 -11.841 -8.953 1.00 91.75 95 ARG A N 1
ATOM 742 C CA . ARG A 1 95 ? 4.728 -11.117 -9.304 1.00 91.75 95 ARG A CA 1
ATOM 743 C C . ARG A 1 95 ? 4.935 -9.610 -9.213 1.00 91.75 95 ARG A C 1
ATOM 745 O O . ARG A 1 95 ? 4.555 -8.907 -10.141 1.00 91.75 95 ARG A O 1
ATOM 752 N N . PHE A 1 96 ? 5.571 -9.129 -8.147 1.00 93.31 96 PHE A N 1
ATOM 753 C CA . PHE A 1 96 ? 5.900 -7.714 -7.986 1.00 93.31 96 PHE A CA 1
ATOM 754 C C . PHE A 1 96 ? 6.687 -7.175 -9.186 1.00 93.31 96 PHE A C 1
ATOM 756 O O . PHE A 1 96 ? 6.264 -6.210 -9.817 1.00 93.31 96 PHE A O 1
ATOM 763 N N . TRP A 1 97 ? 7.787 -7.839 -9.557 1.00 92.25 97 TRP A N 1
ATOM 764 C CA . TRP A 1 97 ? 8.610 -7.407 -10.686 1.00 92.25 97 TRP A CA 1
ATOM 765 C C . TRP A 1 97 ? 7.869 -7.497 -12.016 1.00 92.25 97 TRP A C 1
ATOM 767 O O . TRP A 1 97 ? 8.034 -6.608 -12.839 1.00 92.25 97 TRP A O 1
ATOM 777 N N . LYS A 1 98 ? 7.006 -8.503 -12.211 1.00 93.50 98 LYS A N 1
ATOM 778 C CA . LYS A 1 98 ? 6.158 -8.585 -13.408 1.00 93.50 98 LYS A CA 1
ATOM 779 C C . LYS A 1 98 ? 5.258 -7.354 -13.556 1.00 93.50 98 LYS A C 1
ATOM 781 O O . L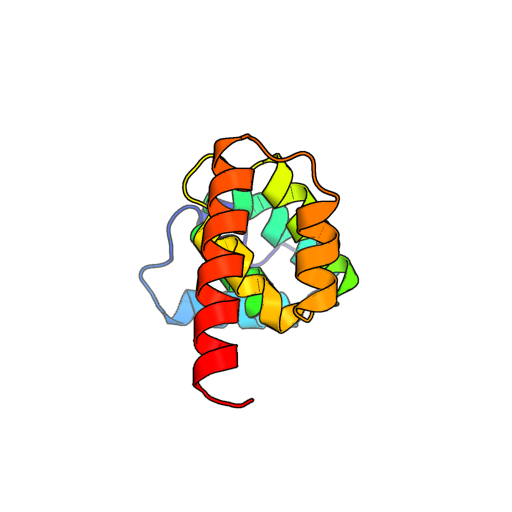YS A 1 98 ? 5.110 -6.850 -14.662 1.00 93.50 98 LYS A O 1
ATOM 786 N N . VAL A 1 99 ? 4.666 -6.879 -12.459 1.00 93.12 99 VAL A N 1
ATOM 787 C CA . VAL A 1 99 ? 3.810 -5.681 -12.464 1.00 93.12 99 VAL A CA 1
ATOM 788 C C . VAL A 1 99 ? 4.639 -4.430 -12.742 1.00 93.12 99 VAL A C 1
ATOM 790 O O . VAL A 1 99 ? 4.269 -3.640 -13.604 1.00 93.12 99 VAL A O 1
ATOM 793 N N . VAL A 1 100 ? 5.779 -4.274 -12.063 1.00 91.94 100 VAL A N 1
ATOM 794 C CA . VAL A 1 100 ? 6.694 -3.136 -12.265 1.00 91.94 100 VAL A CA 1
ATOM 795 C C . VAL A 1 100 ? 7.181 -3.068 -13.715 1.00 91.94 100 VAL A C 1
ATOM 797 O O . VAL A 1 100 ? 7.112 -2.005 -14.322 1.00 91.94 100 VAL A O 1
ATOM 800 N N . ASP A 1 101 ? 7.609 -4.197 -14.286 1.00 91.50 101 ASP A N 1
ATOM 801 C CA . ASP A 1 101 ? 8.129 -4.284 -15.657 1.00 91.50 101 ASP A CA 1
ATOM 802 C C . ASP A 1 101 ? 7.035 -3.999 -16.714 1.00 91.50 101 ASP A C 1
ATOM 804 O O . ASP A 1 101 ? 7.342 -3.509 -17.799 1.00 91.50 101 ASP A O 1
ATOM 808 N N . ALA A 1 102 ? 5.763 -4.285 -16.403 1.00 91.62 102 ALA A N 1
ATOM 809 C CA . ALA A 1 102 ? 4.613 -4.023 -17.275 1.00 91.62 102 ALA A CA 1
ATOM 810 C C . ALA A 1 102 ? 3.995 -2.622 -17.100 1.00 91.62 102 ALA A C 1
ATOM 812 O O . ALA A 1 102 ? 3.097 -2.259 -17.859 1.00 91.62 102 ALA A O 1
ATOM 813 N N . SER A 1 103 ? 4.428 -1.856 -16.097 1.00 88.19 103 SER A N 1
ATOM 814 C CA . SER A 1 103 ? 3.866 -0.537 -15.798 1.00 88.19 103 SER A CA 1
ATOM 815 C C . SER A 1 103 ? 4.532 0.552 -16.634 1.00 88.19 103 SER A C 1
ATOM 817 O O . SER A 1 103 ? 5.733 0.498 -16.911 1.00 88.19 103 SER A O 1
ATOM 819 N N . ASP A 1 104 ? 3.763 1.578 -17.001 1.00 86.19 104 ASP A N 1
ATOM 820 C CA . ASP A 1 104 ? 4.318 2.759 -17.658 1.00 86.19 104 ASP A CA 1
ATOM 821 C C . ASP A 1 104 ? 4.951 3.690 -16.616 1.00 86.19 104 ASP A C 1
ATOM 823 O O . ASP A 1 104 ? 4.286 4.493 -15.964 1.00 86.19 104 ASP A O 1
ATOM 827 N N . LEU A 1 105 ? 6.243 3.479 -16.374 1.00 85.38 105 LEU A N 1
ATOM 828 C CA . LEU A 1 105 ? 7.019 4.221 -15.386 1.00 85.38 105 LEU A CA 1
ATOM 829 C C . LEU A 1 105 ? 7.702 5.426 -16.025 1.00 85.38 105 LEU A C 1
ATOM 831 O O . LEU A 1 105 ? 8.265 5.313 -17.120 1.00 85.38 105 LEU A O 1
ATOM 835 N N . THR A 1 106 ? 7.781 6.524 -15.268 1.00 84.56 106 THR A N 1
ATOM 836 C CA . THR A 1 106 ? 8.697 7.627 -15.586 1.00 84.56 106 THR A CA 1
ATOM 837 C C . THR A 1 106 ? 10.145 7.130 -15.622 1.00 84.56 106 THR A C 1
ATOM 839 O O . THR A 1 106 ? 10.487 6.104 -15.019 1.00 84.56 106 THR A O 1
ATOM 842 N N . GLU A 1 107 ? 11.016 7.861 -16.314 1.00 85.31 107 GLU A N 1
ATOM 843 C CA . GLU A 1 107 ? 12.426 7.489 -16.470 1.00 85.31 107 GLU A CA 1
ATOM 844 C C . GLU A 1 107 ? 13.147 7.363 -15.116 1.00 85.31 107 GLU A C 1
ATOM 846 O O . GLU A 1 107 ? 13.944 6.447 -14.895 1.00 85.31 107 GLU A O 1
ATOM 851 N N . GLU A 1 108 ? 12.809 8.228 -14.159 1.00 83.31 108 GLU A N 1
ATOM 852 C CA . GLU A 1 108 ? 13.364 8.219 -12.807 1.00 83.31 108 GLU A CA 1
ATOM 853 C C . GLU A 1 108 ? 12.939 6.970 -12.032 1.00 83.31 108 GLU A C 1
ATOM 855 O O . GLU A 1 108 ? 13.773 6.305 -11.413 1.00 83.31 108 GLU A O 1
ATOM 860 N N . MET A 1 109 ? 11.653 6.609 -12.090 1.00 86.19 109 MET A N 1
ATOM 861 C CA . MET A 1 109 ? 11.129 5.408 -11.433 1.00 86.19 109 MET A CA 1
ATOM 862 C C . MET A 1 109 ? 11.697 4.137 -12.064 1.00 86.19 109 MET A C 1
ATOM 864 O O . MET A 1 109 ? 12.096 3.212 -11.351 1.00 86.19 109 MET A O 1
ATOM 868 N N . ARG A 1 110 ? 11.814 4.109 -13.395 1.00 87.69 110 ARG A N 1
ATOM 869 C CA . ARG A 1 110 ? 12.462 3.021 -14.135 1.00 87.69 110 ARG A CA 1
ATOM 870 C C . ARG A 1 110 ? 13.920 2.855 -13.701 1.00 87.69 110 ARG A C 1
ATOM 872 O O . ARG A 1 110 ? 14.336 1.745 -13.363 1.00 87.69 110 ARG A O 1
ATOM 879 N N . SER A 1 111 ? 14.667 3.958 -13.627 1.00 88.19 111 SER A N 1
ATOM 880 C CA . SER A 1 111 ? 16.056 3.984 -13.155 1.00 88.19 111 SER A CA 1
ATOM 881 C C . SER A 1 111 ? 16.184 3.509 -11.706 1.00 88.19 111 SER A C 1
ATOM 883 O O . SER A 1 111 ? 17.044 2.678 -11.400 1.00 88.19 111 SER A O 1
ATOM 885 N N . PHE A 1 112 ? 15.298 3.970 -10.818 1.00 88.69 112 PHE A N 1
ATOM 886 C CA . PHE A 1 112 ? 15.251 3.533 -9.424 1.00 88.69 112 PHE A CA 1
ATOM 887 C C . PHE A 1 112 ? 15.063 2.015 -9.316 1.00 88.69 112 PHE A C 1
ATOM 889 O O . PHE A 1 112 ? 15.874 1.337 -8.681 1.00 88.69 112 PHE A O 1
ATOM 896 N N . PHE A 1 113 ? 14.035 1.458 -9.964 1.00 89.94 113 PHE A N 1
ATOM 897 C CA . PHE A 1 113 ? 13.746 0.025 -9.887 1.00 89.94 113 PHE A CA 1
ATOM 898 C C . PHE A 1 113 ? 14.847 -0.827 -10.513 1.00 89.94 113 PHE A C 1
ATOM 900 O O . PHE A 1 113 ? 15.193 -1.874 -9.962 1.00 89.94 113 PHE A O 1
ATOM 907 N N . TYR A 1 114 ? 15.449 -0.364 -11.610 1.00 89.62 114 TYR A N 1
ATOM 908 C CA . TYR A 1 114 ? 16.601 -1.023 -12.215 1.00 89.62 114 TYR A CA 1
ATOM 909 C C . TYR A 1 114 ? 17.785 -1.114 -11.237 1.00 89.62 114 TYR A C 1
ATOM 911 O O . TYR A 1 114 ? 18.318 -2.204 -10.998 1.00 89.62 114 TYR A O 1
ATOM 919 N N . LEU A 1 115 ? 18.171 0.008 -10.618 1.00 88.69 115 LEU A N 1
ATOM 920 C CA . LEU A 1 115 ? 19.277 0.057 -9.656 1.00 88.69 115 LEU A CA 1
ATOM 921 C C . LEU A 1 115 ? 18.978 -0.743 -8.384 1.00 88.69 115 LEU A C 1
ATOM 923 O O . LEU A 1 115 ? 19.856 -1.460 -7.886 1.00 88.69 115 LEU A O 1
ATOM 927 N N . TYR A 1 116 ? 17.742 -0.670 -7.887 1.00 87.62 116 TYR A N 1
ATOM 928 C CA . TYR A 1 116 ? 17.303 -1.442 -6.731 1.00 87.62 116 TYR A CA 1
ATOM 929 C C . TYR A 1 116 ? 17.406 -2.942 -7.015 1.00 87.62 116 TYR A C 1
ATOM 931 O O . TYR A 1 116 ? 18.067 -3.668 -6.275 1.00 87.62 116 TYR A O 1
ATOM 939 N N . ARG A 1 117 ? 16.828 -3.411 -8.129 1.00 87.00 117 ARG A N 1
ATOM 940 C CA . ARG A 1 117 ? 16.842 -4.828 -8.527 1.00 87.00 117 ARG A CA 1
ATOM 941 C C . ARG A 1 117 ? 18.265 -5.347 -8.724 1.00 87.00 11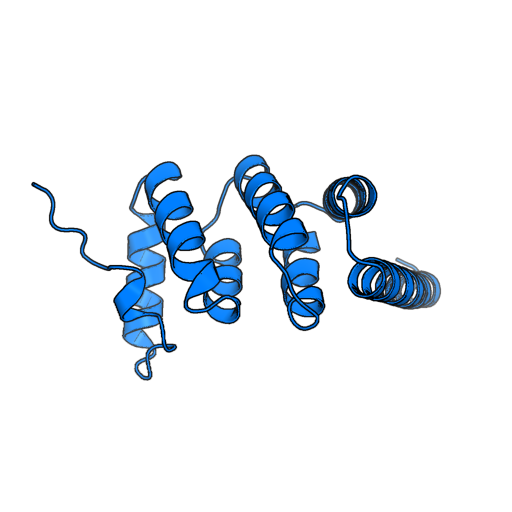7 ARG A C 1
ATOM 943 O O . ARG A 1 117 ? 18.564 -6.471 -8.324 1.00 87.00 117 ARG A O 1
ATOM 950 N N . LYS A 1 118 ? 19.155 -4.532 -9.302 1.00 86.31 118 LYS A N 1
ATOM 951 C CA . LYS A 1 118 ? 20.580 -4.862 -9.467 1.00 86.31 118 LYS A CA 1
ATOM 952 C C . LYS A 1 118 ? 21.283 -5.034 -8.118 1.00 86.31 118 LYS A C 1
ATOM 954 O O . LYS A 1 118 ? 22.015 -6.004 -7.934 1.00 86.31 118 LYS A O 1
ATOM 959 N N . SER A 1 119 ? 21.040 -4.123 -7.179 1.00 84.06 119 SER A N 1
ATOM 960 C CA . SER A 1 119 ? 21.619 -4.173 -5.830 1.00 84.06 119 SER A CA 1
ATOM 961 C C . SER A 1 119 ? 21.076 -5.353 -5.019 1.00 84.06 119 SER A C 1
ATOM 963 O O . SER A 1 119 ? 21.851 -6.096 -4.422 1.00 84.06 119 SER A O 1
ATOM 965 N N . TYR A 1 120 ? 19.761 -5.578 -5.077 1.00 75.81 120 TYR A N 1
ATOM 966 C CA . TYR A 1 120 ? 19.068 -6.673 -4.400 1.00 75.81 120 TYR A CA 1
ATOM 967 C C . TYR A 1 120 ? 19.562 -8.049 -4.872 1.00 75.81 120 TYR A C 1
ATOM 969 O O . TYR A 1 120 ? 19.950 -8.891 -4.065 1.00 75.81 120 TYR A O 1
ATOM 977 N N . ARG A 1 121 ? 19.657 -8.253 -6.195 1.00 73.38 121 ARG A N 1
ATOM 978 C CA . ARG A 1 121 ? 20.215 -9.486 -6.775 1.00 73.38 121 ARG A CA 1
ATOM 979 C C . ARG A 1 121 ? 21.664 -9.713 -6.369 1.00 73.38 121 ARG A C 1
ATOM 981 O O . ARG A 1 121 ? 22.018 -10.839 -6.045 1.00 73.38 121 ARG A O 1
ATOM 988 N N . ARG A 1 122 ? 22.488 -8.659 -6.368 1.00 71.00 122 ARG A N 1
ATOM 989 C CA . ARG A 1 122 ? 23.898 -8.754 -5.968 1.00 71.00 122 ARG A CA 1
ATOM 990 C C . ARG A 1 122 ? 24.035 -9.210 -4.516 1.00 71.00 122 ARG A C 1
ATOM 992 O O . ARG A 1 122 ? 24.874 -10.062 -4.244 1.00 71.00 122 ARG A O 1
ATOM 999 N N . TYR A 1 1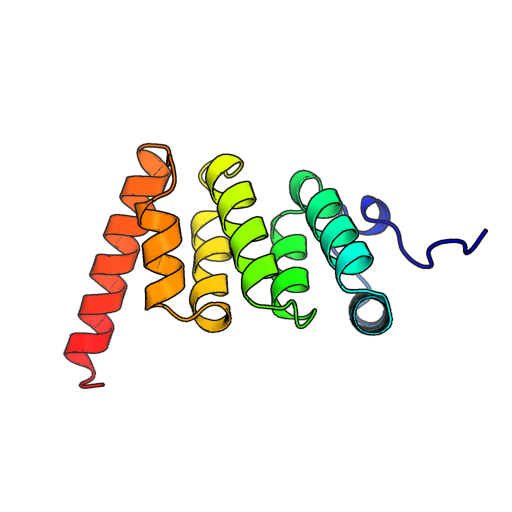23 ? 23.202 -8.682 -3.620 1.00 67.38 123 TYR A N 1
ATOM 1000 C CA . TYR A 1 123 ? 23.168 -9.096 -2.218 1.00 67.38 123 TYR A CA 1
ATOM 1001 C C . TYR A 1 123 ? 22.789 -10.578 -2.076 1.00 67.38 123 TYR A C 1
ATOM 1003 O O . TYR A 1 123 ? 23.574 -11.337 -1.519 1.00 67.38 123 TYR A O 1
ATOM 1011 N N . ASN A 1 124 ? 21.678 -11.017 -2.676 1.00 61.84 124 ASN A N 1
ATOM 1012 C CA . ASN A 1 124 ? 21.230 -12.413 -2.567 1.00 61.84 124 ASN A CA 1
ATOM 1013 C C . ASN A 1 124 ? 22.187 -13.414 -3.239 1.00 61.84 124 ASN A C 1
ATOM 1015 O O . ASN A 1 124 ? 22.409 -14.503 -2.722 1.00 61.84 124 ASN A O 1
ATOM 1019 N N . SER A 1 125 ? 22.826 -13.034 -4.353 1.00 63.25 125 SER A N 1
ATOM 1020 C CA . SER A 1 125 ? 23.853 -13.871 -4.992 1.00 63.25 125 SER A CA 1
ATOM 1021 C C . SER A 1 125 ? 25.133 -14.004 -4.161 1.00 63.25 125 SER A C 1
ATOM 1023 O O . SER A 1 125 ? 25.857 -14.982 -4.312 1.00 63.25 125 SER A O 1
ATOM 1025 N N . ALA A 1 126 ? 25.423 -13.029 -3.291 1.00 59.06 126 ALA A N 1
ATOM 1026 C CA . ALA A 1 126 ? 26.582 -13.058 -2.403 1.00 59.06 126 ALA A CA 1
ATOM 1027 C C . ALA A 1 126 ? 26.307 -13.825 -1.099 1.00 59.06 126 ALA A C 1
ATOM 1029 O O . ALA A 1 126 ? 27.250 -14.286 -0.461 1.00 59.06 126 ALA A O 1
ATOM 1030 N N . THR A 1 127 ? 25.039 -13.964 -0.704 1.00 59.59 127 THR A N 1
ATOM 1031 C CA . THR A 1 127 ? 24.627 -14.650 0.529 1.00 59.59 127 THR A CA 1
ATOM 1032 C C . THR A 1 127 ? 24.171 -16.096 0.321 1.00 59.59 127 THR A C 1
ATOM 1034 O O . THR A 1 127 ? 23.904 -16.773 1.309 1.00 59.59 127 THR A O 1
ATOM 1037 N N . GLY A 1 128 ? 24.148 -16.601 -0.919 1.00 46.56 128 GLY A N 1
ATOM 1038 C CA . GLY A 1 128 ? 23.936 -18.025 -1.208 1.00 46.56 128 GLY A CA 1
ATOM 1039 C C . GLY A 1 128 ? 22.558 -18.555 -0.799 1.00 46.56 128 GLY A C 1
ATOM 1040 O O . GLY A 1 128 ? 22.478 -19.663 -0.272 1.00 46.56 128 GLY A O 1
ATOM 1041 N N . ALA A 1 129 ? 21.505 -17.757 -1.005 1.00 44.97 129 ALA A N 1
ATOM 1042 C CA . ALA A 1 129 ? 20.110 -18.187 -0.872 1.00 44.97 129 ALA A CA 1
ATOM 1043 C C . ALA A 1 129 ? 19.546 -18.702 -2.205 1.00 44.97 129 ALA A C 1
ATOM 1045 O O . ALA A 1 129 ? 19.863 -18.089 -3.252 1.00 44.97 129 ALA A O 1
#

Organism: NCBI:txid1775474

Secondary structure (DSSP, 8-state):
----S--GGGGSS--SSHHHHHHHHHHHHHS-HHHHHHHHHHHTTT-HHHHHHHHHHTT--HHHHHHHHHHHHHH--SS-HHHHHTTHHHH-HHHHHHHHHHS---HHHHHHHHHHHHHHHHHHHHHT-

Foldseek 3Di:
DPDDPDALVVVLDPDPDVVVVVVVLVVLLVDDLVVNLVRLVVNCVSCVLVSLVSLVSSPHDLVSLLVVLLVCQVVDDDPCLVSSVVCCVVNPVVSSVVSVVPHPHDPNSVVSVVVVVVVVVVVCVVVPD

pLDDT: mean 84.2, std 11.43, range [37.12, 94.5]

Radius of gyration: 16.02 Å; chains: 1; bounding box: 53×32×38 Å